Protein AF-D6PD88-F1 (afdb_monomer_lite)

Structure (mmCIF, N/CA/C/O backbone):
data_AF-D6PD88-F1
#
_entry.id   AF-D6PD88-F1
#
loop_
_atom_site.group_PDB
_atom_site.id
_atom_site.type_symbol
_atom_site.label_atom_id
_atom_site.label_alt_id
_atom_site.label_comp_id
_atom_site.label_asym_id
_atom_site.label_entity_id
_atom_site.label_seq_id
_atom_site.pdbx_PDB_ins_code
_atom_site.Cartn_x
_atom_site.Cartn_y
_atom_site.Cartn_z
_atom_site.occupancy
_atom_site.B_iso_or_equiv
_atom_site.auth_seq_id
_atom_site.auth_comp_id
_atom_site.auth_asym_id
_atom_site.auth_atom_id
_atom_site.pdbx_PDB_model_num
ATOM 1 N N . MET A 1 1 ? 19.867 -2.384 -8.934 1.00 51.84 1 MET A N 1
ATOM 2 C CA . MET A 1 1 ? 18.437 -2.036 -8.804 1.00 51.84 1 MET A CA 1
ATOM 3 C C . MET A 1 1 ? 18.172 -1.749 -7.340 1.00 51.84 1 MET A C 1
ATOM 5 O O . MET A 1 1 ? 18.318 -2.658 -6.533 1.00 51.84 1 MET A O 1
ATOM 9 N N . ILE A 1 2 ? 17.905 -0.494 -6.985 1.00 55.50 2 ILE A N 1
ATOM 10 C CA . ILE A 1 2 ? 17.568 -0.126 -5.607 1.00 55.50 2 ILE A CA 1
ATOM 11 C C . ILE A 1 2 ? 16.044 -0.058 -5.537 1.00 55.50 2 ILE A C 1
ATOM 13 O O . ILE A 1 2 ? 15.424 0.715 -6.266 1.00 55.50 2 ILE A O 1
ATOM 17 N N . ILE A 1 3 ? 15.445 -0.908 -4.707 1.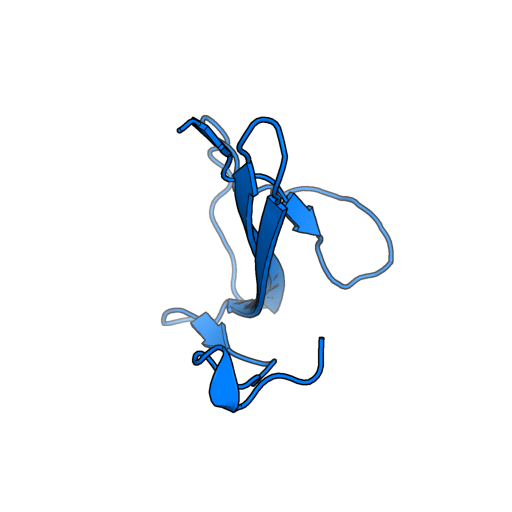00 54.50 3 ILE A N 1
ATOM 18 C CA . ILE A 1 3 ? 14.012 -0.846 -4.412 1.00 54.50 3 ILE A CA 1
ATOM 19 C C . ILE A 1 3 ? 13.857 0.138 -3.253 1.00 54.50 3 ILE A C 1
ATOM 21 O O . ILE A 1 3 ? 14.307 -0.138 -2.140 1.00 54.50 3 ILE A O 1
ATOM 25 N N . HIS A 1 4 ? 13.267 1.301 -3.523 1.00 55.03 4 HIS A N 1
ATOM 26 C CA . HIS A 1 4 ? 12.939 2.286 -2.500 1.00 55.03 4 HIS A CA 1
ATOM 27 C C . HIS A 1 4 ? 11.454 2.158 -2.155 1.00 55.03 4 HIS A C 1
ATOM 29 O O . HIS A 1 4 ? 10.578 2.602 -2.898 1.00 55.03 4 HIS A O 1
ATOM 35 N N . PHE A 1 5 ? 11.173 1.578 -0.990 1.00 47.78 5 PHE A N 1
ATOM 36 C CA . PHE A 1 5 ? 9.868 1.700 -0.346 1.00 47.78 5 PHE A CA 1
ATOM 37 C C . PHE A 1 5 ? 9.770 3.104 0.265 1.00 47.78 5 PHE A C 1
ATOM 39 O O . PHE A 1 5 ? 10.208 3.330 1.390 1.00 47.78 5 PHE A O 1
ATOM 46 N N . VAL A 1 6 ? 9.306 4.070 -0.523 1.00 45.72 6 VAL A N 1
ATOM 47 C CA . VAL A 1 6 ? 9.020 5.452 -0.109 1.00 45.72 6 VAL A CA 1
ATOM 48 C C . VAL A 1 6 ? 7.820 5.850 -0.974 1.00 45.72 6 VAL A C 1
ATOM 50 O O . VAL A 1 6 ? 7.954 5.888 -2.193 1.00 45.72 6 VAL A O 1
ATOM 53 N N . VAL A 1 7 ? 6.607 5.965 -0.435 1.00 48.34 7 VAL A N 1
ATOM 54 C CA . VAL A 1 7 ? 6.059 7.130 0.281 1.00 48.34 7 VAL A CA 1
ATOM 55 C C . VAL A 1 7 ? 4.783 6.698 1.026 1.00 48.34 7 VAL A C 1
ATOM 57 O O . VAL A 1 7 ? 4.050 5.832 0.555 1.00 48.34 7 VAL A O 1
ATOM 60 N N . VAL A 1 8 ? 4.515 7.327 2.178 1.00 49.72 8 VAL A N 1
ATOM 61 C CA . VAL A 1 8 ? 3.246 7.215 2.913 1.00 49.72 8 VAL A CA 1
ATOM 62 C C . VAL A 1 8 ? 2.630 8.597 3.038 1.00 49.72 8 VAL A C 1
ATOM 64 O O . VAL A 1 8 ? 3.239 9.489 3.630 1.00 49.72 8 VAL A O 1
ATOM 67 N N . VAL A 1 9 ? 1.430 8.772 2.491 1.00 50.59 9 VAL A N 1
ATOM 68 C CA . VAL A 1 9 ? 0.613 9.978 2.669 1.00 50.59 9 VAL A CA 1
ATOM 69 C C . VAL A 1 9 ? -0.688 9.557 3.332 1.00 50.59 9 VAL A C 1
ATOM 71 O O . VAL A 1 9 ? -1.445 8.773 2.768 1.00 50.59 9 VAL A O 1
ATOM 74 N N . GLN A 1 10 ? -0.957 10.067 4.532 1.00 52.84 10 GLN A N 1
ATOM 75 C CA . GLN A 1 10 ? -2.303 9.997 5.083 1.00 52.84 10 GLN A CA 1
ATOM 76 C C . GLN A 1 10 ? -3.189 10.972 4.294 1.00 52.84 10 GLN A C 1
ATOM 78 O O . GLN A 1 10 ? -2.847 12.145 4.127 1.00 52.84 10 GLN A O 1
ATOM 83 N N . LEU A 1 11 ? -4.290 10.465 3.734 1.00 51.28 11 LEU A N 1
ATOM 84 C CA . LEU A 1 11 ? -5.251 11.238 2.938 1.00 51.28 11 LEU A CA 1
ATOM 85 C C . LEU A 1 11 ? -6.178 12.051 3.856 1.00 51.28 11 LEU A C 1
ATOM 87 O O . LEU A 1 11 ? -7.389 11.875 3.868 1.00 51.28 11 LEU A O 1
ATOM 91 N N . ASP A 1 12 ? -5.605 12.949 4.648 1.00 48.66 12 ASP A N 1
ATOM 92 C CA . ASP A 1 12 ? -6.330 13.929 5.457 1.00 48.66 12 ASP A CA 1
ATOM 93 C C . ASP A 1 12 ? -5.623 15.291 5.429 1.00 48.66 12 ASP A C 1
ATOM 95 O O . ASP A 1 12 ? -5.501 15.971 6.436 1.00 48.66 12 ASP A O 1
ATOM 99 N N . THR A 1 13 ? -5.171 15.752 4.254 1.00 45.19 13 THR A N 1
ATOM 100 C CA . THR A 1 13 ? -4.610 17.109 4.006 1.00 45.19 13 THR A CA 1
ATOM 101 C C . THR A 1 13 ? -3.416 17.540 4.877 1.00 45.19 13 THR A C 1
ATOM 103 O O . THR A 1 13 ? -2.842 18.603 4.640 1.00 45.19 13 THR A O 1
ATOM 106 N N . VAL A 1 14 ? -2.985 16.734 5.849 1.00 53.03 14 VAL A N 1
ATOM 107 C CA . VAL A 1 14 ? -1.950 17.081 6.815 1.00 53.03 14 VAL A CA 1
ATOM 108 C C . VAL A 1 14 ? -1.004 15.898 6.968 1.00 53.03 14 VAL A C 1
ATOM 110 O O . VAL A 1 14 ? -1.331 14.895 7.584 1.00 53.03 14 VAL A O 1
ATOM 113 N N . PHE A 1 15 ? 0.212 16.036 6.438 1.00 57.91 15 PHE A N 1
ATOM 114 C CA . PHE A 1 15 ? 1.273 15.040 6.582 1.00 57.91 15 PHE A CA 1
ATOM 115 C C . PHE A 1 15 ? 1.606 14.825 8.065 1.00 57.91 15 PHE A C 1
ATOM 117 O O . PHE A 1 15 ? 2.307 15.627 8.692 1.00 57.91 15 PHE A O 1
ATOM 124 N N . ARG A 1 16 ? 1.053 13.765 8.651 1.00 61.47 16 ARG A N 1
ATOM 125 C CA . ARG A 1 16 ? 1.195 13.421 10.066 1.00 61.47 16 ARG A CA 1
ATOM 126 C C . ARG A 1 16 ? 1.411 11.930 10.223 1.00 61.47 16 ARG A C 1
ATOM 128 O O . ARG A 1 16 ? 1.093 11.135 9.351 1.00 61.47 16 ARG A O 1
ATOM 135 N N . LYS A 1 17 ? 1.993 11.586 11.370 1.00 70.31 17 LYS A N 1
ATOM 136 C CA . LYS A 1 17 ? 2.179 10.203 11.795 1.00 70.31 17 LYS A CA 1
ATOM 137 C C . LYS A 1 17 ? 0.835 9.464 11.859 1.00 70.31 17 LYS A C 1
ATOM 139 O O . LYS A 1 17 ? -0.159 10.093 12.231 1.00 70.31 17 LYS A O 1
ATOM 144 N N . PRO A 1 18 ? 0.845 8.137 11.661 1.00 81.81 18 PRO A N 1
ATOM 145 C CA . PRO A 1 18 ? 2.036 7.286 11.473 1.00 81.81 18 PRO A CA 1
ATOM 146 C C . PRO A 1 18 ? 2.557 7.201 10.029 1.00 81.81 18 PRO A C 1
ATOM 148 O O . PRO A 1 18 ? 1.816 7.418 9.078 1.00 81.81 18 PRO A O 1
ATOM 151 N N . PHE A 1 19 ? 3.837 6.838 9.870 1.00 83.25 19 PHE A N 1
ATOM 152 C CA . PHE A 1 19 ? 4.445 6.567 8.563 1.00 83.25 19 PHE A CA 1
ATOM 153 C C . PHE A 1 19 ? 4.822 5.085 8.446 1.00 83.25 19 PHE A C 1
ATOM 155 O O . PHE A 1 19 ? 5.415 4.519 9.362 1.00 83.25 19 PHE A O 1
ATOM 162 N N . LEU A 1 20 ? 4.562 4.454 7.297 1.00 84.31 20 LEU A N 1
ATOM 163 C CA . LEU A 1 20 ? 5.087 3.112 6.993 1.00 84.31 20 LEU A CA 1
ATOM 164 C C . LEU A 1 20 ? 6.558 3.209 6.566 1.00 84.31 20 LEU A C 1
ATOM 166 O O . LEU A 1 20 ? 6.908 3.097 5.393 1.00 84.31 20 LEU A O 1
ATOM 170 N N . ILE A 1 21 ? 7.430 3.458 7.538 1.00 85.06 21 ILE A N 1
ATOM 171 C CA . ILE A 1 21 ? 8.881 3.532 7.355 1.00 85.06 21 ILE A CA 1
ATOM 172 C C . ILE A 1 21 ? 9.585 2.570 8.306 1.00 85.06 21 ILE A C 1
ATOM 174 O O . ILE A 1 21 ? 9.089 2.239 9.385 1.00 85.06 21 ILE A O 1
ATOM 178 N N . LYS A 1 22 ? 10.789 2.132 7.930 1.00 83.81 22 LYS A N 1
ATOM 179 C CA . LYS A 1 22 ? 11.589 1.247 8.780 1.00 83.81 22 LYS A CA 1
ATOM 180 C C . LYS A 1 22 ? 11.863 1.911 10.133 1.00 83.81 22 LYS A C 1
ATOM 182 O O . LYS A 1 22 ? 12.479 2.970 10.197 1.00 83.81 22 LYS A O 1
ATOM 187 N N . GLY A 1 23 ? 11.480 1.226 11.207 1.00 88.19 23 GLY A N 1
ATOM 188 C CA . GLY A 1 23 ? 11.742 1.656 12.580 1.00 88.19 23 GLY A CA 1
ATOM 189 C C . GLY A 1 23 ? 10.618 2.468 13.222 1.00 88.19 23 GLY A C 1
ATOM 190 O O . GLY A 1 23 ? 10.684 2.670 14.435 1.00 88.19 23 GLY A O 1
ATOM 191 N N . ASP A 1 24 ? 9.585 2.872 12.473 1.00 87.62 24 ASP A N 1
ATOM 192 C CA . ASP A 1 24 ? 8.346 3.343 13.093 1.00 87.62 24 ASP A CA 1
ATOM 193 C C . ASP A 1 24 ? 7.668 2.164 13.817 1.00 87.62 24 ASP A C 1
ATOM 195 O O . ASP A 1 24 ? 7.648 1.033 13.327 1.00 87.62 24 ASP A O 1
ATOM 199 N N . LYS A 1 25 ? 7.189 2.420 15.035 1.00 91.44 25 LYS A N 1
ATOM 200 C CA . LYS A 1 25 ? 6.567 1.433 15.931 1.00 91.44 25 LYS A CA 1
ATOM 201 C C . LYS A 1 25 ? 5.139 1.819 16.308 1.00 91.44 25 LYS A C 1
ATOM 203 O O . LYS A 1 25 ? 4.576 1.212 17.219 1.00 91.44 25 LYS A O 1
ATOM 208 N N . THR A 1 26 ? 4.565 2.849 15.689 1.00 90.38 26 THR A N 1
ATOM 209 C CA . THR A 1 26 ? 3.173 3.213 15.949 1.00 90.38 26 THR A CA 1
ATOM 210 C C . THR A 1 26 ? 2.249 2.049 15.592 1.00 90.38 26 THR A C 1
ATOM 212 O O . THR A 1 26 ? 2.329 1.482 14.506 1.00 90.38 26 THR A O 1
ATOM 215 N N . ILE A 1 27 ? 1.367 1.690 16.527 1.00 92.25 27 ILE A N 1
ATOM 216 C CA . ILE A 1 27 ? 0.360 0.651 16.314 1.00 92.25 27 ILE A CA 1
ATOM 217 C C . ILE A 1 27 ? -0.767 1.231 15.462 1.00 92.25 27 ILE A C 1
ATOM 219 O O . ILE A 1 27 ? -1.389 2.220 15.855 1.00 92.25 27 ILE A O 1
ATOM 223 N N . LEU A 1 28 ? -1.038 0.598 14.321 1.00 91.69 28 LEU A N 1
ATOM 224 C CA . LEU A 1 28 ? -2.130 0.983 13.432 1.00 91.69 28 LEU A CA 1
ATOM 225 C C . LEU A 1 28 ? -3.478 0.797 14.132 1.00 91.69 28 LEU A C 1
ATOM 227 O O . LEU A 1 28 ? -3.686 -0.200 14.821 1.00 91.69 28 LEU A O 1
ATOM 231 N N . GLN A 1 29 ? -4.373 1.765 13.965 1.00 93.62 29 GLN A N 1
ATOM 232 C CA . GLN A 1 29 ? -5.713 1.748 14.546 1.00 93.62 29 GLN A CA 1
ATOM 233 C C . GLN A 1 29 ? -6.766 1.797 13.434 1.00 93.62 29 GLN A C 1
ATOM 235 O O . GLN A 1 29 ? -6.512 2.427 12.400 1.00 93.62 29 GLN A O 1
ATOM 240 N N . PRO A 1 30 ? -7.948 1.190 13.642 1.00 95.25 30 PRO A N 1
ATOM 241 C CA . PRO A 1 30 ? -9.069 1.333 12.723 1.00 95.25 30 PRO A CA 1
ATOM 242 C C . PRO A 1 30 ? -9.387 2.805 12.430 1.00 95.25 30 PRO A C 1
ATOM 244 O O . PRO A 1 30 ? -9.330 3.653 13.321 1.00 95.25 30 PRO A O 1
ATOM 247 N N . GLY A 1 31 ? -9.706 3.110 11.173 1.00 91.00 31 GLY A N 1
ATOM 248 C CA . GLY A 1 31 ? -9.979 4.469 10.693 1.00 91.00 31 GLY A CA 1
ATOM 249 C C . GLY A 1 31 ? -8.749 5.247 10.214 1.00 91.00 31 GLY A C 1
ATOM 250 O O . GLY A 1 31 ? -8.913 6.300 9.602 1.00 91.00 31 GLY A O 1
ATOM 251 N N . MET A 1 32 ? -7.527 4.744 10.428 1.00 90.00 32 MET A N 1
ATOM 252 C CA . MET A 1 32 ? -6.340 5.297 9.764 1.00 90.00 32 MET A CA 1
ATOM 253 C C . MET A 1 32 ? -6.385 5.014 8.259 1.00 90.00 32 MET A C 1
ATOM 255 O O . MET A 1 32 ? -6.763 3.916 7.847 1.00 90.00 32 MET A O 1
ATOM 259 N N . VAL A 1 33 ? -5.958 5.984 7.450 1.00 88.06 33 VAL A N 1
ATOM 260 C CA . VAL A 1 33 ? -5.923 5.877 5.985 1.00 88.06 33 VAL A CA 1
ATOM 261 C C . VAL A 1 33 ? -4.491 6.044 5.501 1.00 88.06 33 VAL A C 1
ATOM 263 O O . VAL A 1 33 ? -3.805 6.979 5.894 1.00 88.06 33 VAL A O 1
ATOM 266 N N . PHE A 1 34 ? -4.038 5.167 4.616 1.00 87.88 34 PHE A N 1
ATOM 267 C CA . PHE A 1 34 ? -2.675 5.178 4.098 1.00 87.88 34 PHE A CA 1
ATOM 268 C C . PHE A 1 34 ? -2.680 5.169 2.583 1.00 87.88 34 PHE A C 1
ATOM 270 O O . PHE A 1 34 ? -3.259 4.265 1.993 1.00 87.88 34 PHE A O 1
ATOM 277 N N . ALA A 1 35 ? -1.959 6.098 1.964 1.00 87.12 35 ALA A N 1
ATOM 278 C CA . ALA A 1 35 ? -1.346 5.843 0.670 1.00 87.12 35 ALA A CA 1
ATOM 279 C C . ALA A 1 35 ? -0.112 4.957 0.886 1.00 87.12 35 ALA A C 1
ATOM 281 O O . ALA A 1 35 ? 0.736 5.259 1.732 1.00 87.12 35 ALA A O 1
ATOM 282 N N . VAL A 1 36 ? -0.037 3.853 0.154 1.00 87.94 36 VAL A N 1
ATOM 283 C CA . VAL A 1 36 ? 1.047 2.874 0.197 1.00 87.94 36 VAL A CA 1
ATOM 284 C C . VAL A 1 36 ? 1.680 2.832 -1.182 1.00 87.94 36 VAL A C 1
ATOM 286 O O . VAL A 1 36 ? 1.168 2.175 -2.088 1.00 87.94 36 VAL A O 1
ATOM 289 N N . ASP A 1 37 ? 2.813 3.518 -1.315 1.00 84.56 37 ASP A N 1
ATOM 290 C CA . ASP A 1 37 ? 3.504 3.670 -2.590 1.00 84.56 37 ASP A CA 1
ATOM 291 C C . ASP A 1 37 ? 4.854 2.947 -2.586 1.00 84.56 37 ASP A C 1
ATOM 293 O O . ASP A 1 37 ? 5.761 3.262 -1.806 1.00 84.56 37 ASP A O 1
ATOM 297 N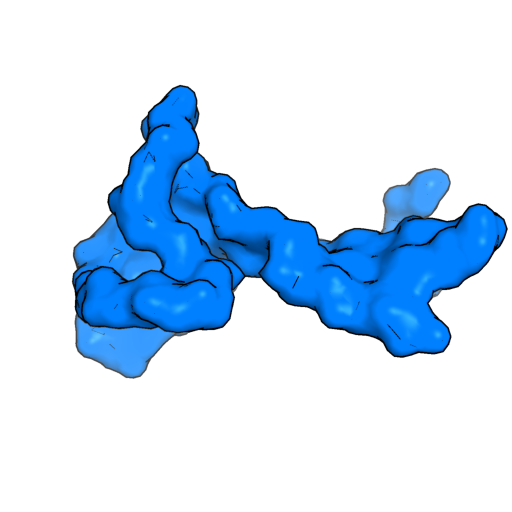 N . GLY A 1 38 ? 5.014 1.991 -3.500 1.00 83.25 38 GLY A N 1
ATOM 298 C CA . GLY A 1 38 ? 6.288 1.340 -3.790 1.00 83.25 38 GLY A CA 1
ATOM 299 C C . GLY A 1 38 ? 6.905 1.905 -5.063 1.00 83.25 38 GLY A C 1
ATOM 300 O O . GLY A 1 38 ? 6.211 2.079 -6.065 1.00 83.25 38 GLY A O 1
ATOM 301 N N . SER A 1 39 ? 8.215 2.165 -5.061 1.00 84.94 39 SER A N 1
ATOM 302 C CA . SER A 1 39 ? 8.910 2.612 -6.269 1.00 84.94 39 SER A CA 1
ATOM 303 C C . SER A 1 39 ? 10.221 1.876 -6.519 1.00 84.94 39 SER A C 1
ATOM 305 O O . SER A 1 39 ? 10.935 1.458 -5.603 1.00 84.94 39 SER A O 1
ATOM 307 N N . VAL A 1 40 ? 10.547 1.733 -7.797 1.00 85.31 40 VAL A N 1
ATOM 308 C CA . VAL A 1 40 ? 11.838 1.233 -8.262 1.00 85.31 40 VAL A CA 1
ATOM 309 C C . VAL A 1 40 ? 12.506 2.306 -9.096 1.00 85.31 40 VAL A C 1
ATOM 311 O O . VAL A 1 40 ? 11.860 2.985 -9.896 1.00 85.31 40 VAL A O 1
ATOM 314 N N . LEU A 1 41 ? 13.810 2.460 -8.891 1.00 86.75 41 LEU A N 1
ATOM 315 C CA . LEU A 1 41 ? 14.625 3.419 -9.617 1.00 86.75 41 LEU A CA 1
ATOM 316 C C . LEU A 1 41 ? 15.833 2.712 -10.233 1.00 86.75 41 LEU A C 1
ATOM 318 O O . LEU A 1 41 ? 16.549 1.943 -9.579 1.00 86.75 41 LEU A O 1
ATOM 322 N N . THR A 1 42 ? 16.053 3.006 -11.504 1.00 88.00 42 THR A N 1
ATOM 323 C CA . THR A 1 42 ? 17.282 2.732 -12.250 1.00 88.00 42 THR A CA 1
ATOM 324 C C . THR A 1 42 ? 17.851 4.058 -12.757 1.00 88.00 42 THR A C 1
ATOM 326 O O . THR A 1 42 ? 17.276 5.110 -12.484 1.00 88.00 42 THR A O 1
ATOM 329 N N . ASN A 1 43 ? 18.975 4.032 -13.475 1.00 91.62 43 ASN A N 1
ATOM 330 C CA . ASN A 1 43 ? 19.597 5.265 -13.967 1.00 91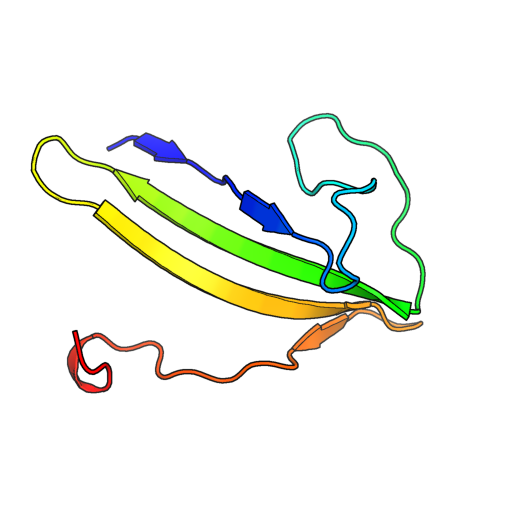.62 43 ASN A CA 1
ATOM 331 C C . ASN A 1 43 ? 18.689 6.040 -14.935 1.00 91.62 43 ASN A C 1
ATOM 333 O O . ASN A 1 43 ? 18.673 7.265 -14.887 1.00 91.62 43 ASN A O 1
ATOM 337 N N . ASP A 1 44 ? 17.901 5.327 -15.745 1.00 94.06 44 ASP A N 1
ATOM 338 C CA . ASP A 1 44 ? 17.152 5.919 -16.863 1.00 94.06 44 ASP A CA 1
ATOM 339 C C . ASP A 1 44 ? 15.631 5.749 -16.732 1.00 94.06 44 ASP A C 1
ATOM 341 O O . ASP A 1 44 ? 14.867 6.229 -17.566 1.00 94.06 44 ASP A O 1
ATOM 345 N N . PHE A 1 45 ? 15.168 5.047 -15.693 1.00 87.44 45 PHE A N 1
ATOM 346 C CA . PHE A 1 45 ? 13.758 4.706 -15.530 1.00 87.44 45 PHE A CA 1
ATOM 347 C C . PHE A 1 45 ? 13.334 4.651 -14.064 1.00 87.44 45 PHE A C 1
ATOM 349 O O . PHE A 1 45 ? 14.043 4.095 -13.215 1.00 87.44 45 PHE A O 1
ATOM 356 N N . ARG A 1 46 ? 12.127 5.161 -13.796 1.00 88.12 46 ARG A N 1
ATOM 357 C CA . ARG A 1 46 ? 11.426 5.047 -12.518 1.00 88.12 46 ARG A CA 1
ATOM 358 C C . ARG A 1 46 ? 10.013 4.526 -12.753 1.00 88.12 46 ARG A C 1
ATOM 360 O O . ARG A 1 46 ? 9.280 5.099 -13.549 1.00 88.12 46 ARG A O 1
ATOM 367 N N . ALA A 1 47 ? 9.617 3.521 -11.982 1.00 85.81 47 ALA A N 1
ATOM 368 C CA . ALA A 1 47 ? 8.219 3.120 -11.851 1.00 85.81 47 ALA A CA 1
ATOM 369 C C . ALA A 1 47 ? 7.769 3.285 -10.401 1.00 85.81 47 ALA A C 1
ATOM 371 O O . ALA A 1 47 ? 8.542 3.051 -9.467 1.00 85.81 47 ALA A O 1
ATOM 372 N N . GLN A 1 48 ? 6.515 3.685 -10.223 1.00 86.31 48 GLN A N 1
ATOM 373 C CA . GLN A 1 48 ? 5.845 3.736 -8.933 1.00 86.31 48 GLN A CA 1
ATOM 374 C C . GLN A 1 48 ? 4.453 3.143 -9.086 1.00 86.31 48 GLN A C 1
ATOM 376 O O . GLN A 1 48 ? 3.759 3.432 -10.055 1.00 86.31 48 GLN A O 1
ATOM 381 N N . VAL A 1 49 ? 4.074 2.327 -8.114 1.00 85.50 49 VAL A N 1
ATOM 382 C CA . VAL A 1 49 ? 2.732 1.770 -7.980 1.00 85.50 49 VAL A CA 1
ATOM 383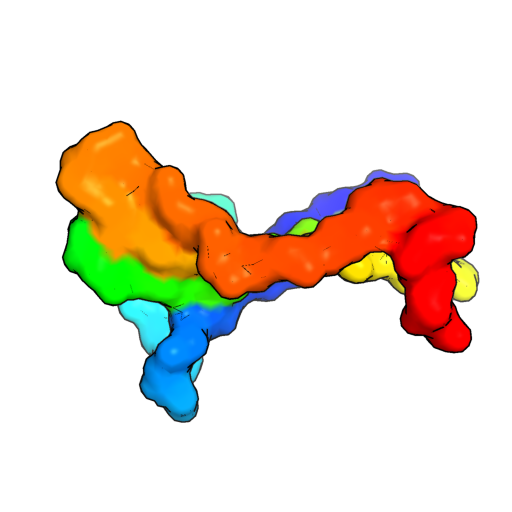 C C . VAL A 1 49 ? 2.253 2.122 -6.583 1.00 85.50 49 VAL A C 1
ATOM 385 O O . VAL A 1 49 ? 3.005 1.964 -5.617 1.00 85.50 49 VAL A O 1
ATOM 388 N N . GLY A 1 50 ? 1.038 2.648 -6.501 1.00 86.69 50 GLY A N 1
ATOM 389 C CA . GLY A 1 50 ? 0.496 3.242 -5.291 1.00 86.69 50 GLY A CA 1
ATOM 390 C C . GLY A 1 50 ? -0.982 2.953 -5.133 1.00 86.69 50 GLY A C 1
ATOM 391 O O . GLY A 1 50 ? -1.735 3.070 -6.096 1.00 86.69 50 GLY A O 1
ATOM 392 N N . ASP A 1 51 ? -1.393 2.587 -3.925 1.00 89.19 51 ASP A N 1
ATOM 393 C CA . ASP A 1 51 ? -2.793 2.361 -3.574 1.00 89.19 51 ASP A CA 1
ATOM 394 C C . ASP A 1 51 ? -3.124 2.987 -2.220 1.00 89.19 51 ASP A C 1
ATOM 396 O O . ASP A 1 51 ? -2.260 3.157 -1.362 1.00 89.19 51 ASP A O 1
ATOM 400 N N . SER A 1 52 ? -4.394 3.318 -2.016 1.00 89.06 52 SER A N 1
ATOM 401 C CA . SER A 1 52 ? -4.916 3.800 -0.744 1.00 89.06 52 SER A CA 1
ATOM 402 C C . SER A 1 52 ? -5.660 2.696 -0.005 1.00 89.06 52 SER A C 1
ATOM 404 O O . SER A 1 52 ? -6.437 1.944 -0.598 1.00 89.06 52 SER A O 1
ATOM 406 N N . PHE A 1 53 ? -5.454 2.640 1.306 1.00 91.75 53 PHE A N 1
ATOM 407 C CA . PHE A 1 53 ? -6.035 1.647 2.198 1.00 91.75 53 PHE A CA 1
ATOM 408 C C . PHE A 1 53 ? -6.599 2.309 3.448 1.00 91.75 53 PHE A C 1
ATOM 410 O O . PHE A 1 53 ? -6.001 3.244 3.978 1.00 91.75 53 PHE A O 1
ATOM 417 N N . ILE A 1 54 ? -7.709 1.786 3.958 1.00 93.12 54 ILE A N 1
ATOM 418 C CA . ILE A 1 54 ? -8.225 2.097 5.292 1.00 93.12 54 ILE A CA 1
ATOM 419 C C . ILE A 1 54 ? -7.973 0.910 6.220 1.00 93.12 54 ILE A C 1
ATOM 421 O O . ILE A 1 54 ? -8.196 -0.240 5.846 1.00 93.12 54 ILE A O 1
ATOM 425 N N . ILE A 1 55 ? -7.491 1.171 7.431 1.00 94.06 55 ILE A N 1
ATOM 426 C CA . ILE A 1 55 ? -7.343 0.142 8.464 1.00 94.06 55 ILE A CA 1
ATOM 427 C C . ILE A 1 55 ? -8.709 -0.121 9.094 1.00 94.06 55 ILE A C 1
ATOM 429 O O . ILE A 1 55 ? -9.426 0.811 9.464 1.00 94.06 55 ILE A O 1
ATOM 433 N N . THR A 1 56 ? -9.056 -1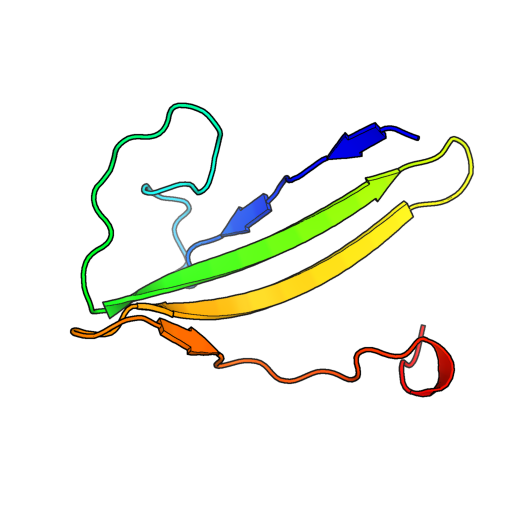.393 9.240 1.00 96.38 56 THR A N 1
ATOM 434 C CA . THR A 1 56 ? -10.305 -1.863 9.846 1.00 96.38 56 THR A CA 1
ATOM 435 C C . THR A 1 56 ? -10.008 -2.615 11.142 1.00 96.38 56 THR A C 1
ATOM 437 O O . THR A 1 56 ? -8.853 -2.871 11.478 1.00 96.38 56 THR A O 1
ATOM 440 N N . GLU A 1 57 ? -11.045 -2.987 11.893 1.00 97.12 57 GLU A N 1
ATOM 441 C CA . GLU A 1 57 ? -10.887 -3.745 13.146 1.00 97.12 57 GLU A CA 1
ATOM 442 C C . GLU A 1 57 ? -10.175 -5.091 12.954 1.00 97.12 57 GLU A C 1
ATOM 444 O O . GLU A 1 57 ? -9.483 -5.564 13.853 1.00 97.12 57 GLU A O 1
ATOM 449 N N . THR A 1 58 ? -10.322 -5.702 11.777 1.00 96.62 58 THR A N 1
ATOM 450 C CA . THR A 1 58 ? -9.813 -7.047 11.480 1.00 96.62 58 THR A CA 1
ATOM 451 C C . THR A 1 58 ? -8.712 -7.061 10.420 1.00 96.62 58 THR A C 1
ATOM 453 O O . THR A 1 58 ? -8.293 -8.140 10.000 1.00 96.62 58 THR A O 1
ATOM 456 N N . GLY A 1 59 ? -8.246 -5.899 9.953 1.00 95.94 59 GLY A N 1
ATOM 457 C CA . GLY A 1 59 ? -7.238 -5.812 8.898 1.00 95.94 59 GLY A CA 1
ATOM 458 C C . GLY A 1 59 ? -7.244 -4.473 8.170 1.00 95.94 59 GLY A C 1
ATOM 459 O O . GLY A 1 59 ? -7.055 -3.422 8.777 1.00 95.94 59 GLY A O 1
ATOM 460 N N . TYR A 1 60 ? -7.412 -4.519 6.850 1.00 95.12 60 TYR A N 1
ATOM 461 C CA . TYR A 1 60 ? -7.455 -3.343 5.990 1.00 95.12 60 TYR A CA 1
ATOM 462 C C . TYR A 1 60 ? -8.411 -3.558 4.814 1.00 95.12 60 TYR A C 1
ATOM 464 O O . TYR A 1 60 ? -8.705 -4.693 4.440 1.00 95.12 60 TYR A O 1
ATOM 472 N N . GLU A 1 61 ? -8.845 -2.463 4.202 1.00 95.88 61 GLU A N 1
ATOM 473 C CA . GLU A 1 61 ? -9.612 -2.436 2.958 1.00 95.88 61 GLU A CA 1
ATOM 474 C C . GLU A 1 61 ? -8.918 -1.516 1.947 1.00 95.88 61 GLU A C 1
ATOM 476 O O . GLU A 1 61 ? -8.496 -0.411 2.288 1.00 95.88 61 GLU A O 1
ATOM 481 N N . GLN A 1 62 ? -8.772 -1.983 0.706 1.00 93.38 62 GLN A N 1
ATOM 482 C CA . GLN A 1 62 ? -8.235 -1.195 -0.403 1.00 93.38 62 GLN A CA 1
ATOM 483 C C . GLN A 1 62 ? -9.342 -0.308 -0.979 1.00 93.38 62 GLN A C 1
ATOM 485 O O . GLN A 1 62 ? -10.383 -0.811 -1.394 1.00 93.38 62 GLN A O 1
ATOM 490 N N . ILE A 1 63 ? -9.110 1.003 -1.036 1.00 92.38 63 ILE A N 1
ATOM 491 C CA . ILE A 1 63 ? -10.127 1.983 -1.455 1.00 92.38 63 ILE A CA 1
ATOM 492 C C . ILE A 1 63 ? -9.841 2.611 -2.824 1.00 92.38 63 ILE A C 1
ATOM 494 O O . ILE A 1 63 ? -10.712 3.267 -3.392 1.00 92.38 63 ILE A O 1
ATOM 498 N N . THR A 1 64 ? -8.660 2.377 -3.401 1.00 89.25 64 THR A N 1
ATOM 499 C CA . THR A 1 64 ? -8.349 2.709 -4.801 1.00 89.25 64 THR A CA 1
ATOM 500 C C . THR A 1 64 ? -8.133 1.444 -5.605 1.00 89.25 64 THR A C 1
ATOM 502 O O . THR A 1 64 ? -7.484 0.521 -5.136 1.00 89.25 64 THR A O 1
ATOM 505 N N . HIS A 1 65 ? -8.640 1.410 -6.832 1.00 88.00 65 HIS A N 1
ATOM 506 C CA . HIS A 1 65 ? -8.449 0.282 -7.734 1.00 88.00 65 HIS A CA 1
ATOM 507 C C . HIS A 1 65 ? -7.942 0.810 -9.067 1.00 88.00 65 HIS A C 1
ATOM 509 O O . HIS A 1 65 ? -8.593 1.643 -9.695 1.00 88.00 65 HIS A O 1
ATOM 515 N N . HIS A 1 66 ? -6.776 0.331 -9.480 1.00 85.00 66 HIS A N 1
ATOM 516 C CA . HIS A 1 66 ? -6.182 0.647 -10.768 1.00 85.00 66 HIS A CA 1
ATOM 517 C C . HIS A 1 66 ? -5.661 -0.638 -11.429 1.00 85.00 66 HIS A C 1
ATOM 519 O O . HIS A 1 66 ? -5.382 -1.618 -10.724 1.00 85.00 66 HIS A O 1
ATOM 525 N N . PRO A 1 67 ? -5.558 -0.671 -12.769 1.00 86.12 67 PRO A N 1
ATOM 526 C CA . PRO A 1 67 ? -5.010 -1.820 -13.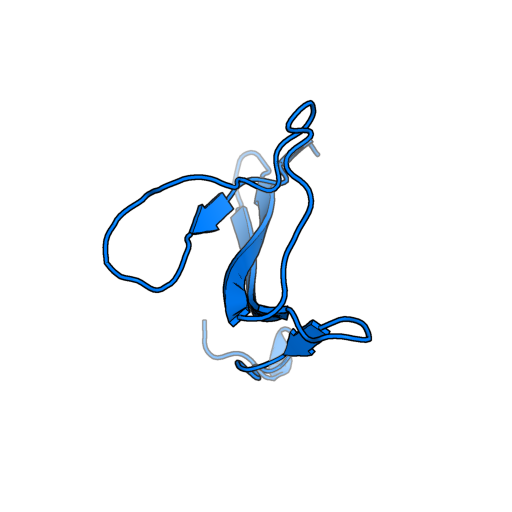474 1.00 86.12 67 PRO A CA 1
ATOM 527 C C . PRO A 1 67 ? -3.569 -2.103 -13.046 1.00 86.12 67 PRO A C 1
ATOM 529 O O . PRO A 1 67 ? -2.770 -1.185 -12.876 1.00 86.12 67 PRO A O 1
ATOM 532 N N . LYS A 1 68 ? -3.240 -3.382 -12.846 1.00 80.62 68 LYS A N 1
ATOM 533 C CA . LYS A 1 68 ? -1.928 -3.817 -12.323 1.00 80.62 68 LYS A CA 1
ATOM 534 C C . LYS A 1 68 ? -0.979 -4.312 -13.414 1.00 80.62 68 LYS A C 1
ATOM 536 O O . LYS A 1 68 ? 0.136 -4.737 -13.112 1.00 80.62 68 LYS A O 1
ATOM 541 N N . THR A 1 69 ? -1.417 -4.285 -14.667 1.00 84.06 69 THR A N 1
ATOM 542 C CA . THR A 1 69 ? -0.637 -4.683 -15.839 1.00 84.06 69 THR A CA 1
ATOM 543 C C . THR A 1 69 ? -0.336 -3.448 -16.674 1.00 84.06 69 THR A C 1
ATOM 545 O O . THR A 1 69 ? -1.167 -2.557 -16.799 1.00 84.06 69 THR A O 1
ATOM 548 N N . VAL A 1 70 ? 0.867 -3.381 -17.245 1.00 83.06 70 VAL A N 1
ATOM 549 C CA . VAL A 1 70 ? 1.304 -2.215 -18.032 1.00 83.06 70 VAL A CA 1
ATOM 550 C C . VAL A 1 70 ? 0.383 -1.971 -19.228 1.00 83.06 70 VAL A C 1
ATOM 552 O O . VAL A 1 70 ? 0.070 -0.825 -19.528 1.00 83.06 70 VAL A O 1
ATOM 555 N N . ASP A 1 71 ? -0.102 -3.044 -19.853 1.00 87.81 71 ASP A N 1
ATOM 556 C CA . ASP A 1 71 ? -0.954 -2.983 -21.045 1.00 87.81 71 ASP A CA 1
ATOM 557 C C . ASP A 1 71 ? -2.339 -2.369 -20.778 1.00 87.81 71 ASP A C 1
ATOM 559 O O . ASP A 1 71 ? -3.019 -1.935 -21.707 1.00 87.81 71 ASP A O 1
ATOM 563 N N . GLU A 1 72 ? -2.765 -2.325 -19.516 1.00 84.62 72 GLU A N 1
ATOM 564 C CA . GLU A 1 72 ? -4.054 -1.771 -19.098 1.00 84.62 72 GLU A CA 1
ATOM 565 C C . GLU A 1 72 ? -3.931 -0.344 -18.533 1.00 84.62 72 GLU A C 1
ATOM 567 O O . GLU A 1 72 ? -4.938 0.256 -18.151 1.00 84.62 72 GLU A O 1
ATOM 572 N N . ILE A 1 73 ? -2.718 0.219 -18.470 1.00 82.50 73 ILE A N 1
ATOM 573 C CA . ILE A 1 73 ? -2.452 1.550 -17.910 1.00 82.50 73 ILE A CA 1
ATOM 574 C C . ILE A 1 73 ? -2.219 2.551 -19.049 1.00 82.50 73 ILE A C 1
ATOM 576 O O . ILE A 1 73 ? -1.487 2.283 -19.999 1.00 82.50 73 ILE A O 1
ATOM 580 N N . ILE A 1 74 ? -2.817 3.741 -18.941 1.00 71.19 74 ILE A N 1
ATOM 581 C CA . ILE A 1 74 ? -2.499 4.882 -19.811 1.00 71.19 74 ILE A CA 1
ATOM 582 C C . ILE A 1 74 ? -1.303 5.614 -19.186 1.00 71.19 74 ILE A C 1
ATOM 584 O O . ILE A 1 74 ? -1.431 6.131 -18.075 1.00 71.19 74 ILE A O 1
ATOM 588 N N . ILE A 1 75 ? -0.154 5.602 -19.873 1.00 66.38 75 ILE A N 1
ATOM 589 C CA . ILE A 1 75 ? 1.123 6.202 -19.431 1.00 66.38 75 ILE A CA 1
ATOM 590 C C . ILE A 1 75 ? 1.269 7.624 -19.972 1.00 66.38 75 ILE A C 1
ATOM 592 O O . ILE A 1 75 ? 1.019 7.815 -21.184 1.00 66.38 75 ILE A O 1
#

Sequence (75 aa):
MIIHFVVVVQLDTVFRKPFLIKGDKTILQPGMVFAVDGSVLTNDFRAQVGDSFIITETGYEQITHHPKTVDEIII

Secondary structure (DSSP, 8-state):
-EEE---EE-SSSS--S----TT--PPP-TT-EEEEEEEEE-SS-EEEEEEEEEEETTEEEE------SGGGS--

Foldseek 3Di:
DDWDFDDKDFPPPDRDDDTPDPPRDDDDDFQTKIWGKIWDDDPVDIDIDIWMWTAHPVGIDTDDDDDPDPVRDDD

InterPro domains:
  IPR036005 Creatinase/aminopeptidase-like [G3DSA:3.90.230.10] (4-74)
  IPR036005 Creatinase/aminopeptidase-like [SSF55920] (17-73)

Radius of gyration: 14.1 Å; chains: 1; bounding box: 30×24×37 Å

Organism: NCBI:txid743061

pLDDT: mean 80.1, std 15.77, range [45.19, 97.12]